Protein AF-A0A6P7H6U1-F1 (afdb_monomer)

Sequence (148 aa):
MIVFAVTFCLFVISAHGQIPIEKCPDIKGVENFNGTAYSGDWYELARYPTFLEDHAECVLSKVEVDADGTLRSNTQMINTDTNERHVLVGEGIPDSTTGEAKFTLHFVDPDVTIPYWIVGTDYNRYSVGFSCYERDDGVTLVTSCKKK

Structure (mmCIF, N/CA/C/O backbone):
data_AF-A0A6P7H6U1-F1
#
_entry.id   AF-A0A6P7H6U1-F1
#
loop_
_atom_site.group_PDB
_atom_site.id
_atom_site.type_symbol
_atom_site.label_atom_id
_atom_site.label_alt_id
_atom_site.label_comp_id
_atom_site.label_asym_id
_atom_site.label_entity_id
_atom_site.label_seq_id
_atom_site.pdbx_PDB_ins_code
_atom_site.Cartn_x
_atom_site.Cartn_y
_atom_site.Cartn_z
_atom_site.occupancy
_atom_site.B_iso_or_equiv
_atom_site.auth_seq_id
_atom_site.auth_comp_id
_atom_site.auth_asym_id
_atom_site.auth_atom_id
_atom_site.pdbx_PDB_model_num
ATOM 1 N N . MET A 1 1 ? -3.543 -34.801 -45.800 1.00 55.78 1 MET A N 1
ATOM 2 C CA . MET A 1 1 ? -4.328 -34.990 -44.556 1.00 55.78 1 MET A CA 1
ATOM 3 C C . MET A 1 1 ? -3.565 -34.685 -43.262 1.00 55.78 1 MET A C 1
ATOM 5 O O . MET A 1 1 ? -4.208 -34.640 -42.230 1.00 55.78 1 MET A O 1
ATOM 9 N N . ILE A 1 2 ? -2.249 -34.425 -43.282 1.00 54.88 2 ILE A N 1
ATOM 10 C CA . ILE A 1 2 ? -1.487 -34.033 -42.073 1.00 54.88 2 ILE A CA 1
ATOM 11 C C . ILE A 1 2 ? -1.411 -32.499 -41.917 1.00 54.88 2 ILE A C 1
ATOM 13 O O . ILE A 1 2 ? -1.408 -31.988 -40.806 1.00 54.88 2 ILE A O 1
ATOM 17 N N . VAL A 1 3 ? -1.457 -31.750 -43.027 1.00 52.47 3 VAL A N 1
ATOM 18 C CA . VAL A 1 3 ? -1.323 -30.279 -43.034 1.00 52.47 3 VAL A CA 1
ATOM 19 C C . VAL A 1 3 ? -2.485 -29.570 -42.322 1.00 52.47 3 VAL A C 1
ATOM 21 O O . VAL A 1 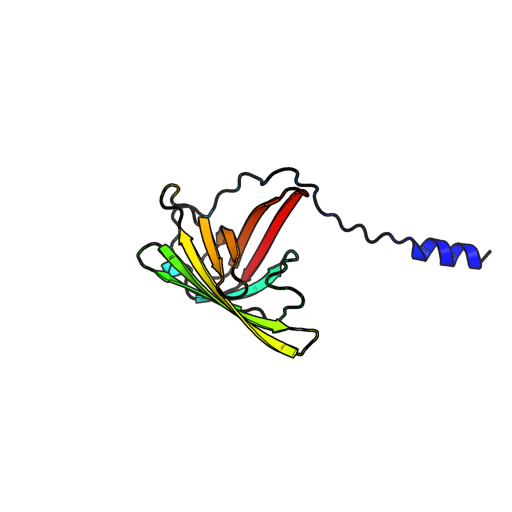3 ? -2.243 -28.642 -41.565 1.00 52.47 3 VAL A O 1
ATOM 24 N N . PHE A 1 4 ? -3.724 -30.054 -42.476 1.00 50.91 4 PHE A N 1
ATOM 25 C CA . PHE A 1 4 ? -4.906 -29.467 -41.823 1.00 50.91 4 PHE A CA 1
ATOM 26 C C . PHE A 1 4 ? -4.947 -29.683 -40.300 1.00 50.91 4 PHE A C 1
ATOM 28 O O . PHE A 1 4 ? -5.540 -28.879 -39.588 1.00 50.91 4 PHE A O 1
ATOM 35 N N . ALA A 1 5 ? -4.305 -30.739 -39.789 1.00 52.59 5 ALA A N 1
ATOM 36 C CA . ALA A 1 5 ? -4.270 -31.024 -38.354 1.00 52.59 5 ALA A CA 1
ATOM 37 C C . ALA A 1 5 ? -3.338 -30.059 -37.598 1.00 52.59 5 ALA A C 1
ATOM 39 O O . ALA A 1 5 ? -3.636 -29.663 -36.476 1.00 52.59 5 ALA A O 1
ATOM 40 N N . VAL A 1 6 ? -2.245 -29.624 -38.236 1.00 54.75 6 VAL A N 1
ATOM 41 C CA . VAL A 1 6 ? -1.278 -28.688 -37.637 1.00 54.75 6 VAL A CA 1
ATOM 42 C C . VAL A 1 6 ? -1.849 -27.267 -37.566 1.00 54.75 6 VAL A C 1
ATOM 44 O O . VAL A 1 6 ? -1.610 -26.554 -36.597 1.00 54.75 6 VAL A O 1
ATOM 47 N N . THR A 1 7 ? -2.665 -26.865 -38.545 1.00 54.38 7 THR A N 1
ATOM 48 C CA . THR A 1 7 ? -3.287 -25.529 -38.573 1.00 54.38 7 THR A CA 1
ATOM 49 C C . THR A 1 7 ? -4.398 -25.371 -37.531 1.00 54.38 7 THR A C 1
ATOM 51 O O . THR A 1 7 ? -4.606 -24.271 -37.029 1.00 54.38 7 THR A O 1
ATOM 54 N N . PHE A 1 8 ? -5.077 -26.459 -37.152 1.00 49.94 8 PHE A N 1
ATOM 55 C CA . PHE A 1 8 ? -6.116 -26.430 -36.116 1.00 49.94 8 PHE A CA 1
ATOM 56 C C . PHE A 1 8 ? -5.536 -26.282 -34.694 1.00 49.94 8 PHE A C 1
ATOM 58 O O . PHE A 1 8 ? -6.176 -25.696 -33.828 1.00 49.94 8 PHE A O 1
ATOM 65 N N . CYS A 1 9 ? -4.292 -26.720 -34.457 1.00 49.88 9 CYS A N 1
ATOM 66 C CA . CYS A 1 9 ? -3.611 -26.544 -33.166 1.00 49.88 9 CYS A CA 1
ATOM 67 C C . CYS A 1 9 ? -3.058 -25.128 -32.922 1.00 49.88 9 CYS A C 1
ATOM 69 O O . CYS A 1 9 ? -2.751 -24.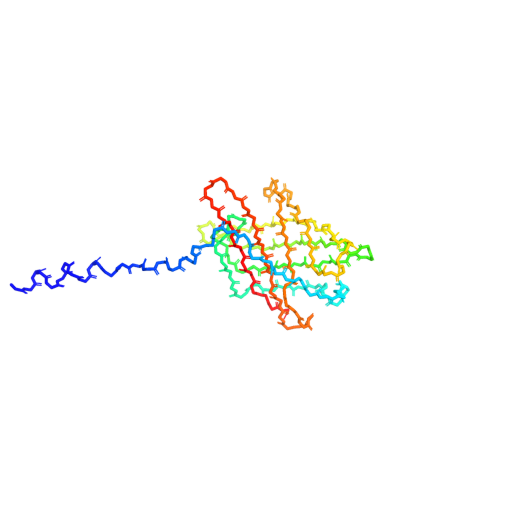801 -31.782 1.00 49.88 9 CYS A O 1
ATOM 71 N N . LEU A 1 10 ? -2.949 -24.272 -33.944 1.00 50.53 10 LEU A N 1
ATOM 72 C CA . LEU A 1 10 ? -2.526 -22.870 -33.777 1.00 50.53 10 LEU A CA 1
ATOM 73 C C . LEU A 1 10 ? -3.679 -21.932 -33.368 1.00 50.53 10 LEU A C 1
ATOM 75 O O . LEU A 1 10 ? -3.437 -20.777 -33.038 1.00 50.53 10 LEU A O 1
ATOM 79 N N . PHE A 1 11 ? -4.916 -22.440 -33.331 1.00 47.34 11 PHE A N 1
ATOM 80 C CA . PHE A 1 11 ? -6.098 -21.764 -32.785 1.00 47.34 11 PHE A CA 1
ATOM 81 C C . PHE A 1 11 ? -6.434 -22.245 -31.365 1.00 47.34 11 PHE A C 1
ATOM 83 O O . PHE A 1 11 ? -7.599 -22.265 -30.967 1.00 47.34 11 PHE A O 1
ATOM 90 N N . VAL A 1 12 ? -5.432 -22.622 -30.563 1.00 54.12 12 VAL A N 1
ATOM 91 C CA . VAL A 1 12 ? -5.624 -22.621 -29.107 1.00 54.12 12 VAL A CA 1
ATOM 92 C C . VAL A 1 12 ? -5.682 -21.157 -28.692 1.00 54.12 12 VAL A C 1
ATOM 94 O O . VAL A 1 12 ? -4.672 -20.525 -28.400 1.00 54.12 12 VAL A O 1
ATOM 97 N N . ILE A 1 13 ? -6.891 -20.605 -28.771 1.00 56.22 13 ILE A N 1
ATOM 98 C CA . ILE A 1 13 ? -7.251 -19.297 -28.247 1.00 56.22 13 ILE A CA 1
ATOM 99 C C . ILE A 1 13 ? -6.808 -19.309 -26.789 1.00 56.22 13 ILE A C 1
ATOM 101 O O . ILE A 1 13 ? -7.344 -20.055 -25.968 1.00 56.22 13 ILE A O 1
ATOM 105 N N . SER A 1 14 ? -5.803 -18.503 -26.474 1.00 57.31 14 SER A N 1
ATOM 106 C CA . SER A 1 14 ? -5.506 -18.101 -25.113 1.00 57.31 14 SER A CA 1
ATOM 107 C C . SER A 1 14 ? -6.711 -17.305 -24.622 1.00 57.31 14 SER A C 1
ATOM 109 O O . SER A 1 14 ? -6.788 -16.088 -24.782 1.00 57.31 14 SER A O 1
ATOM 111 N N . ALA A 1 15 ? -7.702 -18.015 -24.082 1.00 52.66 15 ALA A N 1
ATOM 112 C CA . ALA A 1 15 ? -8.840 -17.420 -23.410 1.00 52.66 15 ALA A CA 1
ATOM 113 C C . ALA A 1 15 ? -8.308 -16.714 -22.161 1.00 52.66 15 ALA A C 1
ATOM 115 O O . ALA A 1 15 ? -8.183 -17.306 -21.091 1.00 52.66 15 ALA A O 1
ATOM 116 N N . HIS A 1 16 ? -7.944 -15.445 -22.318 1.00 55.00 16 HIS A N 1
ATOM 117 C CA . HIS A 1 16 ? -7.756 -14.548 -21.196 1.00 55.00 16 HIS A CA 1
ATOM 118 C C . HIS A 1 16 ? -9.157 -14.295 -20.653 1.00 55.00 16 HIS A C 1
ATOM 120 O O . HIS A 1 16 ? -9.896 -13.453 -21.156 1.00 55.00 16 HIS A O 1
ATOM 126 N N . GLY A 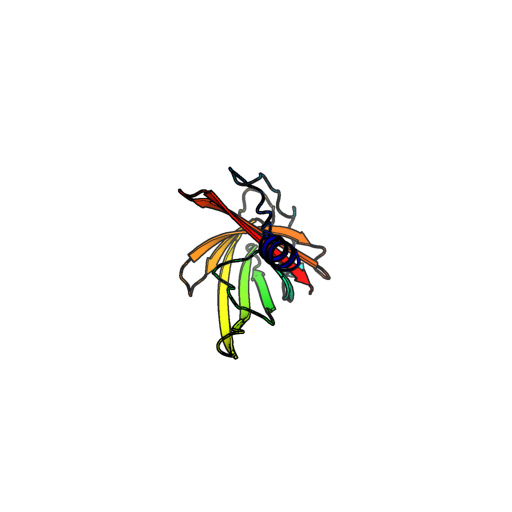1 17 ? -9.566 -15.111 -19.685 1.00 51.53 17 GLY A N 1
ATOM 127 C CA . GLY A 1 17 ? -10.772 -14.863 -18.915 1.00 51.53 17 GLY A CA 1
ATOM 128 C C . GLY A 1 17 ? -10.547 -13.633 -18.048 1.00 51.53 17 GLY A C 1
ATOM 129 O O . GLY A 1 17 ? -10.195 -13.764 -16.883 1.00 51.53 17 GLY A O 1
ATOM 130 N N . GLN A 1 18 ? -10.711 -12.440 -18.612 1.00 56.88 18 GLN A N 1
ATOM 131 C CA . GLN A 1 18 ? -10.999 -11.263 -17.806 1.00 56.88 18 GLN A CA 1
ATOM 132 C C . GLN A 1 18 ? -12.489 -11.315 -17.498 1.00 56.88 18 GLN A C 1
ATOM 134 O O . GLN A 1 18 ? -13.312 -11.446 -18.403 1.00 56.88 18 GLN A O 1
ATOM 139 N N . ILE A 1 19 ? -12.839 -11.288 -16.216 1.00 57.69 19 ILE A N 1
ATOM 140 C CA . ILE A 1 19 ? -14.231 -11.139 -15.799 1.00 57.69 19 ILE A CA 1
ATOM 141 C C . ILE A 1 19 ? -14.655 -9.755 -16.311 1.00 57.69 19 ILE A C 1
ATOM 143 O O . ILE A 1 19 ? -14.031 -8.778 -15.892 1.00 57.69 19 ILE A O 1
ATOM 147 N N . PRO A 1 20 ? -15.638 -9.633 -17.226 1.00 61.12 20 PRO A N 1
ATOM 148 C CA . PRO A 1 20 ? -16.135 -8.328 -17.629 1.00 61.12 20 PRO A CA 1
ATOM 149 C C . PRO A 1 20 ? -16.874 -7.742 -16.429 1.00 61.12 20 PRO A C 1
ATOM 151 O O . PRO A 1 20 ? -18.018 -8.086 -16.137 1.00 61.12 20 PRO A O 1
ATOM 154 N N . ILE A 1 21 ? -16.160 -6.924 -15.668 1.00 69.50 21 ILE A N 1
ATOM 155 C CA . ILE A 1 21 ? -16.695 -6.180 -14.542 1.00 69.50 21 ILE A CA 1
ATOM 156 C C . ILE A 1 21 ? -17.110 -4.826 -15.108 1.00 69.50 21 ILE A C 1
ATOM 158 O O . ILE A 1 21 ? -16.265 -4.037 -15.512 1.00 69.50 21 ILE A O 1
ATOM 162 N N . GLU A 1 22 ? -18.416 -4.575 -15.179 1.00 76.50 22 GLU A N 1
ATOM 163 C CA . GLU A 1 22 ? -18.946 -3.300 -15.684 1.00 76.50 22 GLU A CA 1
ATOM 164 C C . GLU A 1 22 ? -18.847 -2.174 -14.647 1.00 76.50 22 GLU A C 1
ATOM 166 O O . GLU A 1 22 ? -18.829 -1.004 -15.016 1.00 76.50 22 GLU A O 1
ATOM 171 N N . LYS A 1 23 ? -18.798 -2.524 -13.353 1.00 86.31 23 LYS A N 1
ATOM 172 C CA . LYS A 1 23 ? -18.708 -1.589 -12.223 1.00 86.31 23 LYS A CA 1
ATOM 173 C C . LYS A 1 23 ? -17.890 -2.164 -11.089 1.00 86.31 23 LYS A C 1
ATOM 175 O O . LYS A 1 23 ? -17.924 -3.375 -10.866 1.00 86.31 23 LYS A O 1
ATOM 180 N N . CYS A 1 24 ? -17.225 -1.303 -10.328 1.00 89.81 24 CYS A N 1
ATOM 181 C CA . CYS A 1 24 ? -16.479 -1.769 -9.168 1.00 89.81 24 CYS A CA 1
ATOM 182 C C . CYS A 1 24 ? -17.391 -2.493 -8.168 1.00 89.81 24 CYS A C 1
ATOM 184 O O . CYS A 1 24 ? -18.430 -1.948 -7.785 1.00 89.81 24 CYS A O 1
ATOM 186 N N . PRO A 1 25 ? -17.032 -3.718 -7.741 1.00 89.50 25 PRO A N 1
ATOM 187 C CA . PRO A 1 25 ? -17.797 -4.413 -6.723 1.00 89.50 25 PRO A CA 1
ATOM 188 C C . PRO A 1 25 ? -17.702 -3.655 -5.398 1.00 89.50 25 PRO A C 1
ATOM 190 O O . PRO A 1 25 ? -16.649 -3.117 -5.050 1.00 89.50 25 PRO A O 1
ATOM 193 N N . ASP A 1 26 ? -18.796 -3.660 -4.639 1.00 89.69 26 ASP A N 1
ATOM 194 C CA . ASP A 1 26 ? -18.792 -3.159 -3.268 1.00 89.69 26 ASP A CA 1
ATOM 195 C C . ASP A 1 26 ? -18.097 -4.182 -2.361 1.00 89.69 26 ASP A C 1
ATOM 197 O O . ASP A 1 26 ? -18.683 -5.186 -1.949 1.00 89.69 26 ASP A O 1
ATOM 201 N N . ILE A 1 27 ? -16.802 -3.964 -2.128 1.00 91.19 27 ILE A N 1
ATOM 202 C CA . ILE A 1 27 ? -15.970 -4.806 -1.272 1.00 91.19 27 ILE A CA 1
ATOM 203 C C . ILE A 1 27 ? -15.637 -4.040 0.005 1.00 91.19 27 ILE A C 1
ATOM 205 O O . ILE A 1 27 ? -15.217 -2.878 -0.013 1.00 91.19 27 ILE A O 1
ATOM 209 N N . LYS A 1 28 ? -15.795 -4.727 1.135 1.00 94.12 28 LYS A N 1
ATOM 210 C CA . LYS A 1 28 ? -15.388 -4.224 2.443 1.00 94.12 28 LYS A CA 1
ATOM 211 C C . LYS A 1 28 ? -13.895 -4.419 2.664 1.00 94.12 28 LYS A C 1
ATOM 213 O O . LYS A 1 28 ? -13.349 -5.477 2.348 1.00 94.12 28 LYS A O 1
ATOM 218 N N . GLY A 1 29 ? -13.248 -3.406 3.228 1.00 96.62 29 GLY A N 1
ATOM 219 C CA . GLY A 1 29 ? -11.915 -3.575 3.798 1.00 96.62 29 GLY A CA 1
ATOM 220 C C . GLY A 1 29 ? -11.980 -4.339 5.123 1.00 96.62 29 GLY A C 1
ATOM 221 O O . GLY A 1 29 ? -13.050 -4.554 5.689 1.00 96.62 29 GLY A O 1
ATOM 222 N N . VAL A 1 30 ? -10.821 -4.730 5.646 1.00 97.56 30 VAL A N 1
ATOM 223 C CA . VAL A 1 30 ? -10.711 -5.285 7.001 1.00 97.56 30 VAL A CA 1
ATOM 224 C C . VAL A 1 30 ? -11.195 -4.242 8.009 1.00 97.56 30 VAL A C 1
ATOM 226 O O . VAL A 1 30 ? -10.637 -3.150 8.086 1.00 97.56 30 VAL A O 1
ATOM 229 N N . GLU A 1 31 ? -12.2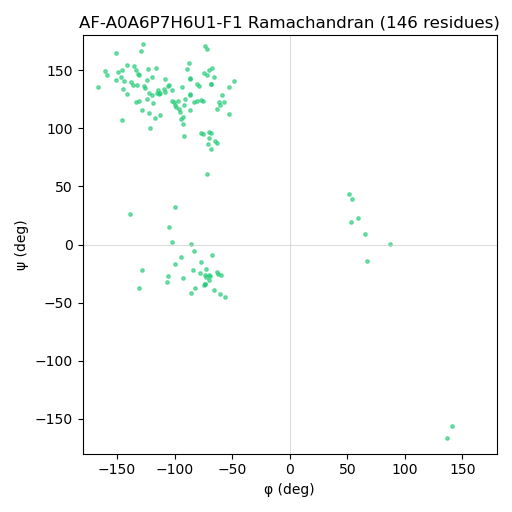31 -4.578 8.773 1.00 95.31 31 GLU A N 1
ATOM 230 C CA . GLU A 1 31 ? -12.773 -3.727 9.836 1.00 95.31 31 GLU A CA 1
ATOM 231 C C . GLU A 1 31 ? -11.808 -3.640 11.030 1.00 95.31 31 GLU A C 1
ATOM 233 O O . GLU A 1 31 ? -11.088 -4.596 11.332 1.00 95.31 31 GLU A O 1
ATOM 238 N N . ASN A 1 32 ? -11.835 -2.513 11.753 1.00 92.75 32 ASN A N 1
ATOM 239 C CA . ASN A 1 32 ? -10.989 -2.260 12.930 1.00 92.75 32 ASN A CA 1
ATOM 240 C C . ASN A 1 32 ? -9.501 -2.514 12.643 1.00 92.75 32 ASN A C 1
ATOM 242 O O . ASN A 1 32 ? -8.792 -3.163 13.419 1.00 92.75 32 ASN A O 1
ATOM 246 N N . PHE A 1 33 ? -9.047 -2.040 11.484 1.00 95.50 33 PHE A N 1
ATOM 247 C CA . PHE A 1 33 ? -7.714 -2.307 10.971 1.00 95.50 33 PHE A CA 1
ATOM 248 C C . PHE A 1 33 ? -6.614 -1.859 11.941 1.00 95.50 33 PHE A C 1
ATOM 250 O O . PHE A 1 33 ? -6.515 -0.688 12.308 1.00 95.50 33 PHE A O 1
ATOM 257 N N . ASN A 1 34 ? -5.747 -2.796 12.333 1.00 95.31 34 ASN A N 1
ATOM 258 C CA . ASN A 1 34 ? -4.604 -2.501 13.190 1.00 95.31 34 ASN A CA 1
ATOM 259 C C . ASN A 1 34 ? -3.364 -2.182 12.342 1.00 95.31 34 ASN A C 1
ATOM 261 O O . ASN A 1 34 ? -2.603 -3.078 11.969 1.00 95.31 34 ASN A O 1
ATOM 265 N N . GLY A 1 35 ? -3.155 -0.891 12.071 1.00 95.56 35 GLY A N 1
ATOM 266 C CA . GLY A 1 35 ? -2.014 -0.399 11.299 1.00 95.56 35 GLY A CA 1
ATOM 267 C C . GLY A 1 35 ? -0.661 -0.826 11.874 1.00 95.56 35 GLY A C 1
ATOM 268 O O . GLY A 1 35 ? 0.183 -1.334 11.142 1.00 95.56 35 GLY A O 1
ATOM 269 N N . THR A 1 36 ? -0.478 -0.723 13.194 1.00 96.75 36 THR A N 1
ATOM 270 C CA . THR A 1 36 ? 0.772 -1.116 13.865 1.00 96.75 36 THR A CA 1
ATOM 271 C C . THR A 1 36 ? 1.101 -2.595 13.663 1.00 96.75 36 THR A C 1
ATOM 273 O O . THR A 1 36 ? 2.251 -2.933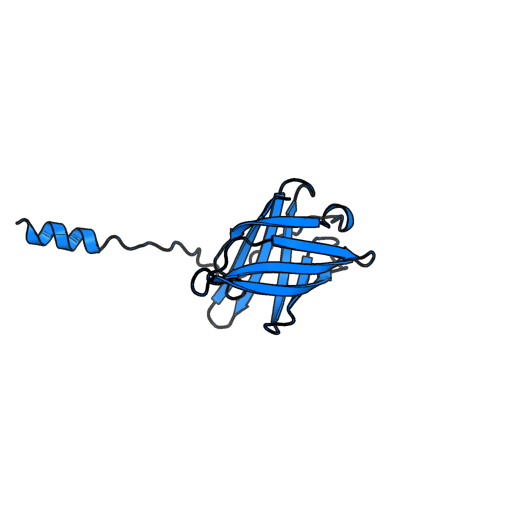 13.400 1.00 96.75 36 THR A O 1
ATOM 276 N N . ALA A 1 37 ? 0.106 -3.483 13.755 1.00 97.38 37 ALA A N 1
ATOM 277 C CA . ALA A 1 37 ? 0.297 -4.910 13.495 1.00 97.38 37 ALA A CA 1
ATOM 278 C C . ALA A 1 37 ? 0.556 -5.195 12.006 1.00 97.38 37 ALA A C 1
ATOM 280 O O . ALA A 1 37 ? 1.257 -6.150 11.663 1.00 97.38 37 ALA A O 1
ATOM 281 N N . TYR A 1 38 ? -0.001 -4.372 11.116 1.00 97.75 38 TYR A N 1
ATOM 282 C CA . TYR A 1 38 ? 0.173 -4.520 9.678 1.00 97.75 38 TYR A CA 1
ATOM 283 C C . TYR A 1 38 ? 1.558 -4.077 9.188 1.00 97.75 38 TYR A C 1
ATOM 285 O O . TYR A 1 38 ? 2.105 -4.736 8.299 1.00 97.75 38 TYR A O 1
ATOM 293 N N . SER A 1 39 ? 2.145 -3.040 9.798 1.00 98.38 39 SER A N 1
ATOM 294 C CA . SER A 1 39 ? 3.491 -2.535 9.490 1.00 98.38 39 SER A CA 1
ATOM 295 C C . SER A 1 39 ? 4.543 -3.646 9.433 1.00 98.38 39 SER A C 1
ATOM 297 O O . SER A 1 39 ? 4.523 -4.592 10.227 1.00 98.38 39 SER A O 1
ATOM 299 N N . GLY A 1 40 ? 5.467 -3.536 8.486 1.00 98.19 40 GLY A N 1
ATOM 300 C CA . GLY A 1 40 ? 6.536 -4.492 8.227 1.00 98.19 40 GLY A CA 1
ATOM 301 C C . GLY A 1 40 ? 6.727 -4.774 6.740 1.00 98.19 40 GLY A C 1
ATOM 302 O O . GLY A 1 40 ? 6.208 -4.071 5.873 1.00 98.19 40 GLY A O 1
ATOM 303 N N . ASP A 1 41 ? 7.479 -5.832 6.469 1.00 98.56 41 ASP A N 1
ATOM 304 C CA . ASP A 1 41 ? 7.895 -6.234 5.130 1.00 98.56 41 ASP A CA 1
ATOM 305 C C . ASP A 1 41 ? 6.882 -7.210 4.523 1.00 98.56 41 ASP A C 1
ATOM 307 O O . ASP A 1 41 ? 6.575 -8.235 5.120 1.00 98.56 41 ASP A O 1
ATOM 311 N N . TRP A 1 42 ? 6.370 -6.899 3.334 1.00 98.50 42 TRP A N 1
ATOM 312 C CA . TRP A 1 42 ? 5.397 -7.719 2.617 1.00 98.50 42 TRP A CA 1
ATOM 313 C C . TRP A 1 42 ? 5.928 -8.109 1.236 1.00 98.50 42 TRP A C 1
ATOM 315 O O . TRP A 1 42 ? 6.068 -7.267 0.351 1.00 98.50 42 TRP A O 1
ATOM 325 N N . TYR A 1 43 ? 6.184 -9.398 1.045 1.00 98.31 43 TYR A N 1
ATOM 326 C CA . TYR A 1 43 ? 6.611 -10.005 -0.211 1.00 98.31 43 TYR A CA 1
ATOM 327 C C . TYR A 1 43 ? 5.403 -10.373 -1.052 1.00 98.31 43 TYR A C 1
ATOM 329 O O . TYR A 1 43 ? 4.498 -11.066 -0.579 1.00 98.31 43 TYR A O 1
ATOM 337 N N . GLU A 1 44 ? 5.384 -9.949 -2.306 1.00 97.81 44 GLU A N 1
ATOM 338 C CA . GLU A 1 44 ? 4.289 -10.314 -3.186 1.00 97.81 44 GLU A CA 1
ATOM 339 C C . GLU A 1 44 ? 4.434 -11.743 -3.727 1.00 97.81 44 GLU A C 1
ATOM 341 O O . GLU A 1 44 ? 5.514 -12.174 -4.126 1.00 97.81 44 GLU A O 1
ATOM 346 N N . LEU A 1 45 ? 3.328 -12.487 -3.723 1.00 96.94 45 LEU A N 1
ATOM 347 C CA . LEU A 1 45 ? 3.237 -13.855 -4.229 1.00 96.94 45 LEU A CA 1
ATOM 348 C C . LEU A 1 45 ? 2.481 -13.947 -5.556 1.00 96.94 45 LEU A C 1
ATOM 350 O O . LEU A 1 45 ? 2.761 -14.837 -6.355 1.00 96.94 45 LEU A O 1
ATOM 354 N N . ALA A 1 46 ? 1.490 -13.081 -5.766 1.00 94.44 46 ALA A N 1
ATOM 355 C CA . ALA A 1 46 ? 0.699 -13.037 -6.988 1.00 94.44 46 ALA A CA 1
ATOM 356 C C . ALA A 1 46 ? 0.038 -11.666 -7.151 1.00 94.44 46 ALA A C 1
ATOM 358 O O . ALA A 1 46 ? -0.413 -11.079 -6.165 1.00 94.44 46 ALA A O 1
ATOM 359 N N . ARG A 1 47 ? -0.102 -11.218 -8.401 1.00 92.88 47 ARG A N 1
ATOM 360 C CA . ARG A 1 47 ? -0.831 -10.002 -8.771 1.00 92.88 47 ARG A CA 1
ATOM 361 C C . ARG A 1 47 ? -1.725 -10.232 -9.977 1.00 92.88 47 ARG A C 1
ATOM 363 O O . ARG A 1 47 ? -1.411 -11.049 -10.842 1.00 92.88 47 ARG A O 1
ATOM 370 N N . TYR A 1 48 ? -2.791 -9.448 -10.072 1.00 90.38 48 TYR A N 1
ATOM 371 C CA . TYR A 1 48 ? -3.331 -9.101 -11.383 1.00 90.38 48 TYR A CA 1
ATOM 372 C C . TYR A 1 48 ? -2.417 -8.074 -12.059 1.00 90.38 48 TYR A C 1
ATOM 374 O O . TYR A 1 48 ? -1.818 -7.257 -11.356 1.00 90.38 48 TYR A O 1
ATOM 382 N N . PRO A 1 49 ? -2.307 -8.092 -13.400 1.00 86.94 49 PRO A N 1
ATOM 383 C CA . PRO A 1 49 ? -1.499 -7.121 -14.126 1.00 86.94 49 PRO A CA 1
ATOM 384 C C . PRO A 1 49 ? -1.858 -5.679 -13.753 1.00 86.94 49 PRO A C 1
ATOM 386 O O . PRO A 1 49 ? -3.031 -5.317 -13.663 1.00 86.94 49 PRO A O 1
ATOM 389 N N . THR A 1 50 ? -0.837 -4.856 -13.547 1.00 89.19 50 THR A N 1
ATOM 390 C CA . THR A 1 50 ? -0.959 -3.438 -13.202 1.00 89.19 50 THR A CA 1
ATOM 391 C C . THR A 1 50 ? 0.198 -2.676 -13.837 1.00 89.19 50 THR A C 1
ATOM 393 O O . THR A 1 50 ? 1.312 -3.185 -13.910 1.00 89.19 50 THR A O 1
ATOM 396 N N . PHE A 1 51 ? -0.059 -1.450 -14.291 1.00 90.06 51 PHE A N 1
ATOM 397 C CA . PHE A 1 51 ? 0.952 -0.628 -14.961 1.00 90.06 51 PHE A CA 1
ATOM 398 C C . PHE A 1 51 ? 2.061 -0.145 -14.014 1.00 90.06 51 PHE A C 1
ATOM 400 O O . PHE A 1 51 ? 3.175 0.097 -14.461 1.00 90.06 51 PHE A O 1
ATOM 407 N N . LEU A 1 52 ? 1.768 0.000 -12.715 1.00 92.25 52 LEU A N 1
ATOM 408 C CA . LEU A 1 52 ? 2.749 0.429 -11.704 1.00 92.25 52 LEU A CA 1
ATOM 409 C C . LEU A 1 52 ? 3.902 -0.566 -11.561 1.00 92.25 52 LEU A C 1
ATOM 411 O O . LEU A 1 52 ? 4.980 -0.240 -11.086 1.00 92.25 52 LEU A O 1
ATOM 415 N N . GLU A 1 53 ? 3.631 -1.803 -11.935 1.00 92.81 53 GLU A N 1
ATOM 416 C CA . GLU A 1 53 ? 4.342 -2.985 -11.493 1.00 92.81 53 GLU A CA 1
ATOM 417 C C . GLU A 1 53 ? 4.541 -3.943 -12.679 1.00 92.81 53 GLU A C 1
ATOM 419 O O . GLU A 1 53 ? 4.639 -5.165 -12.531 1.00 92.81 53 GLU A O 1
ATOM 424 N N . ASP A 1 54 ? 4.558 -3.355 -13.873 1.00 92.06 54 ASP A N 1
ATOM 425 C CA . ASP A 1 54 ? 4.735 -4.028 -15.144 1.00 92.06 54 ASP A CA 1
ATOM 426 C C . ASP A 1 54 ? 6.161 -4.581 -15.263 1.00 92.06 54 ASP A C 1
ATOM 428 O O . ASP A 1 54 ? 7.127 -3.941 -14.844 1.00 92.06 54 ASP A O 1
ATOM 432 N N . HIS A 1 55 ? 6.286 -5.801 -15.788 1.00 94.06 55 HIS A N 1
ATOM 433 C CA . HIS A 1 55 ? 7.552 -6.547 -15.874 1.00 94.06 55 HIS A CA 1
ATOM 434 C C . HIS A 1 55 ? 8.316 -6.692 -14.542 1.00 94.06 55 HIS A C 1
ATOM 436 O O . HIS A 1 55 ? 9.515 -6.972 -14.552 1.00 94.06 55 HIS A O 1
ATOM 442 N N . ALA A 1 56 ? 7.658 -6.522 -13.393 1.00 96.12 56 ALA A N 1
ATOM 443 C CA . ALA A 1 56 ? 8.332 -6.503 -12.102 1.00 96.12 56 ALA A CA 1
ATOM 444 C C . ALA A 1 56 ? 8.362 -7.878 -11.413 1.00 96.12 56 ALA A C 1
ATOM 446 O O . ALA A 1 56 ? 7.349 -8.571 -11.310 1.00 96.12 56 ALA A O 1
ATOM 447 N N . GLU A 1 57 ? 9.525 -8.233 -10.867 1.00 96.50 57 GLU A N 1
ATOM 448 C CA . GLU A 1 57 ? 9.744 -9.406 -10.020 1.00 96.50 57 GLU A CA 1
ATOM 449 C C . GLU A 1 57 ? 10.418 -9.037 -8.690 1.00 96.50 57 GLU A C 1
ATOM 451 O O . GLU A 1 57 ? 10.855 -7.902 -8.475 1.00 96.50 57 GLU A O 1
ATOM 456 N N . CYS A 1 58 ? 10.514 -10.016 -7.782 1.00 96.81 58 CYS A N 1
ATOM 457 C CA . CYS A 1 58 ? 11.133 -9.850 -6.462 1.00 96.81 58 CYS A CA 1
ATOM 458 C C . CYS A 1 58 ? 10.539 -8.679 -5.656 1.00 96.81 58 CYS A C 1
ATOM 460 O O . CYS A 1 58 ? 11.264 -7.938 -4.988 1.00 96.81 58 CYS A O 1
ATOM 462 N N . VAL A 1 59 ? 9.218 -8.506 -5.738 1.00 98.06 59 VAL A N 1
ATOM 463 C CA . VAL A 1 59 ? 8.526 -7.350 -5.170 1.00 98.06 59 VAL A CA 1
ATOM 464 C C . VAL A 1 59 ? 8.410 -7.454 -3.652 1.00 98.06 59 VAL A C 1
ATOM 466 O O . VAL A 1 59 ? 7.836 -8.403 -3.111 1.00 98.06 59 VAL A O 1
ATOM 469 N N . LEU A 1 60 ? 8.921 -6.427 -2.977 1.00 98.31 60 LEU A N 1
ATOM 470 C CA . LEU A 1 60 ? 8.885 -6.254 -1.530 1.00 98.31 60 LEU A CA 1
ATOM 471 C C . LEU A 1 60 ? 8.336 -4.870 -1.182 1.00 98.31 60 LEU A C 1
ATOM 473 O O . LEU A 1 60 ? 8.989 -3.864 -1.451 1.00 98.31 60 LEU A O 1
ATOM 477 N N . SER A 1 61 ? 7.185 -4.814 -0.519 1.00 98.06 61 SER A N 1
ATOM 478 C CA . SER A 1 61 ? 6.627 -3.589 0.058 1.00 98.06 61 SER A CA 1
ATOM 479 C C . SER A 1 61 ? 7.010 -3.469 1.529 1.00 98.06 61 SER A C 1
ATOM 481 O O . SER A 1 61 ? 6.536 -4.244 2.356 1.00 98.06 61 SER A O 1
ATOM 483 N N . LYS A 1 62 ? 7.812 -2.464 1.876 1.00 98.56 62 LYS A N 1
ATOM 484 C CA . LYS A 1 62 ? 8.045 -2.073 3.272 1.00 98.56 62 LYS A CA 1
ATOM 485 C C . LYS A 1 62 ? 6.963 -1.095 3.684 1.00 98.56 62 LYS A C 1
ATOM 487 O O . LYS A 1 62 ? 6.864 -0.027 3.081 1.00 98.56 62 LYS A O 1
ATOM 492 N N . VAL A 1 63 ? 6.134 -1.481 4.644 1.00 98.38 63 VAL A N 1
ATOM 493 C CA . VAL A 1 63 ? 4.951 -0.720 5.046 1.00 98.38 63 VAL A CA 1
ATOM 494 C C . VAL A 1 63 ? 5.108 -0.208 6.468 1.00 98.38 63 VAL A C 1
ATOM 496 O O . VAL A 1 63 ? 5.427 -0.970 7.377 1.00 98.38 63 VAL A O 1
ATOM 499 N N . GLU A 1 64 ? 4.800 1.064 6.666 1.00 98.44 64 GLU A N 1
ATOM 500 C CA . GLU A 1 64 ? 4.657 1.693 7.975 1.00 98.44 64 GLU A CA 1
ATOM 501 C C . GLU A 1 64 ? 3.282 2.353 8.038 1.00 98.44 64 GLU A C 1
ATOM 503 O O . GLU A 1 64 ? 2.860 2.994 7.082 1.00 98.44 64 GLU A O 1
ATOM 508 N N . VAL A 1 65 ? 2.555 2.170 9.137 1.00 97.50 65 VAL A N 1
ATOM 509 C CA . VAL A 1 65 ? 1.276 2.845 9.370 1.00 97.50 65 VAL A CA 1
ATOM 510 C C . VAL A 1 65 ? 1.394 3.710 10.615 1.00 97.50 65 VAL A C 1
ATOM 512 O O . VAL A 1 65 ? 1.704 3.206 11.700 1.00 97.50 65 VAL A O 1
ATOM 515 N N . ASP A 1 66 ? 1.149 5.001 10.439 1.00 96.75 66 ASP A N 1
ATOM 516 C CA . ASP A 1 66 ? 1.223 6.009 11.488 1.00 96.75 66 ASP A CA 1
ATOM 517 C C . ASP A 1 66 ? 0.075 5.892 12.496 1.00 96.75 66 ASP 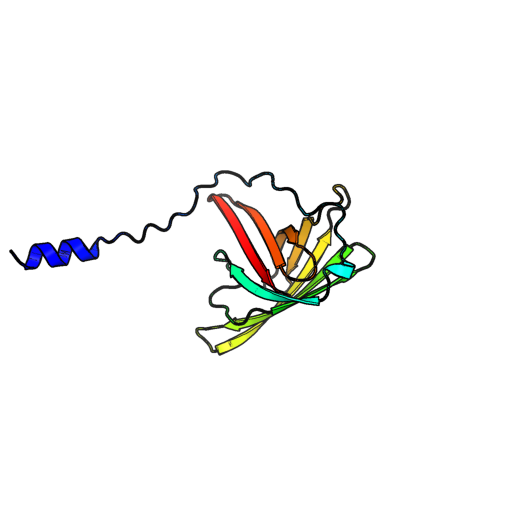A C 1
ATOM 519 O O . ASP A 1 66 ? -0.935 5.218 12.279 1.00 96.75 66 ASP A O 1
ATOM 523 N N . ALA A 1 67 ? 0.201 6.621 13.607 1.00 94.25 67 ALA A N 1
ATOM 524 C CA . ALA A 1 67 ? -0.837 6.707 14.632 1.00 94.25 67 ALA A CA 1
ATOM 525 C C . ALA A 1 67 ? -2.156 7.324 14.124 1.00 94.25 67 ALA A C 1
ATOM 527 O O . ALA A 1 67 ? -3.208 7.039 14.692 1.00 94.25 67 ALA A O 1
ATOM 528 N N . ASP A 1 68 ? -2.110 8.151 13.075 1.00 93.69 68 ASP A N 1
ATOM 529 C CA . ASP A 1 68 ? -3.298 8.714 12.420 1.00 93.69 68 ASP A CA 1
ATOM 530 C C . ASP A 1 68 ? -3.890 7.789 11.336 1.00 93.69 68 ASP A C 1
ATOM 532 O O . ASP A 1 68 ? -4.910 8.116 10.732 1.00 93.69 68 ASP A O 1
ATOM 536 N N . GLY A 1 69 ? -3.282 6.616 11.121 1.00 94.50 69 GLY A N 1
ATOM 537 C CA . GLY A 1 69 ? -3.692 5.629 10.127 1.00 94.50 69 GLY A CA 1
ATOM 538 C C . GLY A 1 69 ? -3.092 5.842 8.736 1.00 94.50 69 GLY A C 1
ATOM 539 O O . GLY A 1 69 ? -3.376 5.038 7.847 1.00 94.50 69 GLY A O 1
ATOM 540 N N . THR A 1 70 ? -2.263 6.870 8.533 1.00 97.56 70 THR A N 1
ATOM 541 C CA . THR A 1 70 ? -1.563 7.092 7.262 1.00 97.56 70 THR A CA 1
ATOM 542 C C . THR A 1 70 ? -0.639 5.919 6.959 1.00 97.56 70 THR A C 1
ATOM 544 O O . THR A 1 70 ? 0.240 5.582 7.751 1.00 97.56 70 THR A O 1
ATOM 547 N N . LEU A 1 71 ? -0.833 5.288 5.802 1.00 98.00 71 LEU A N 1
ATOM 548 C CA . LEU A 1 71 ? -0.011 4.181 5.325 1.00 98.00 71 LEU A CA 1
ATOM 549 C C . LEU A 1 71 ? 1.127 4.727 4.466 1.00 98.00 71 LEU A C 1
ATOM 551 O O . LEU A 1 71 ? 0.886 5.307 3.418 1.00 98.00 71 LEU A O 1
ATOM 555 N N . ARG A 1 72 ? 2.376 4.484 4.842 1.00 98.31 72 ARG A N 1
ATOM 556 C CA . ARG A 1 72 ? 3.550 4.737 4.004 1.00 98.31 72 ARG A CA 1
ATOM 557 C C . ARG A 1 72 ? 4.104 3.435 3.473 1.00 98.31 72 ARG A C 1
ATOM 559 O O . ARG A 1 72 ? 4.207 2.444 4.192 1.00 98.31 72 ARG A O 1
ATOM 566 N N . SER A 1 73 ? 4.459 3.435 2.197 1.00 98.00 73 SER A N 1
ATOM 567 C CA . SER A 1 73 ? 5.007 2.266 1.526 1.00 98.00 73 SER A CA 1
ATOM 568 C C . SER A 1 73 ? 6.245 2.614 0.712 1.00 98.00 73 SER A C 1
ATOM 570 O O . SER A 1 73 ? 6.292 3.620 0.006 1.00 98.00 73 SER A O 1
ATOM 572 N N . ASN A 1 74 ? 7.251 1.749 0.803 1.00 98.12 74 ASN A N 1
ATOM 573 C CA . ASN A 1 74 ? 8.411 1.726 -0.076 1.00 98.12 74 ASN A CA 1
ATOM 574 C C . ASN A 1 74 ? 8.462 0.344 -0.732 1.00 98.12 74 ASN A C 1
ATOM 576 O O . ASN A 1 74 ? 8.864 -0.634 -0.097 1.00 98.12 74 ASN A O 1
ATOM 580 N N . THR A 1 75 ? 7.989 0.252 -1.973 1.00 97.75 75 THR A N 1
ATOM 581 C CA . THR A 1 75 ? 7.929 -1.008 -2.717 1.00 97.75 75 THR A CA 1
ATOM 582 C C . THR A 1 75 ? 9.115 -1.118 -3.654 1.00 97.75 75 THR A C 1
ATOM 584 O O . THR A 1 75 ? 9.280 -0.294 -4.544 1.00 97.75 75 THR A O 1
ATOM 587 N N . GLN A 1 76 ? 9.945 -2.132 -3.445 1.00 97.94 76 GLN A N 1
ATOM 588 C CA . GLN A 1 76 ? 11.156 -2.399 -4.211 1.00 97.94 76 GLN A CA 1
ATOM 589 C C . GLN A 1 76 ? 10.913 -3.573 -5.145 1.00 97.94 76 GLN A C 1
ATOM 591 O O . GLN A 1 76 ? 10.337 -4.573 -4.726 1.00 97.94 76 GLN A O 1
ATOM 596 N N . MET A 1 77 ? 11.384 -3.461 -6.381 1.00 97.25 77 MET A N 1
ATOM 597 C CA . MET A 1 77 ? 11.204 -4.488 -7.402 1.00 97.25 77 MET A CA 1
ATOM 598 C C . MET A 1 77 ? 12.352 -4.484 -8.410 1.00 97.25 77 MET A C 1
ATOM 600 O O . MET A 1 77 ? 13.128 -3.526 -8.476 1.00 97.25 77 MET A O 1
ATOM 604 N N . ILE A 1 78 ? 12.459 -5.559 -9.185 1.00 97.81 78 ILE A N 1
ATOM 605 C CA . ILE A 1 78 ? 13.415 -5.706 -10.285 1.00 97.81 78 ILE A CA 1
ATOM 606 C C . ILE A 1 78 ? 12.625 -5.770 -11.590 1.00 97.81 78 ILE A C 1
ATOM 608 O O . ILE A 1 78 ? 11.676 -6.544 -11.685 1.00 97.81 78 ILE A O 1
ATOM 612 N N . ASN A 1 79 ? 12.998 -4.963 -12.581 1.00 96.50 79 ASN A N 1
ATOM 613 C CA . ASN A 1 79 ? 12.441 -5.067 -13.925 1.00 96.50 79 ASN A CA 1
ATOM 614 C C . ASN A 1 79 ? 13.085 -6.259 -14.650 1.00 96.50 79 ASN A C 1
ATOM 616 O O . ASN A 1 79 ? 14.306 -6.343 -14.751 1.00 96.50 79 ASN A O 1
ATOM 620 N N . THR A 1 80 ? 12.266 -7.179 -15.146 1.00 96.81 80 THR A N 1
ATOM 621 C CA . THR A 1 80 ? 12.714 -8.430 -15.780 1.00 96.81 80 THR A CA 1
ATOM 622 C C . THR A 1 80 ? 13.334 -8.242 -17.167 1.00 96.81 80 THR A C 1
ATOM 624 O O . THR A 1 80 ? 14.133 -9.081 -17.583 1.00 96.81 80 THR A O 1
ATOM 627 N N . ASP A 1 81 ? 13.045 -7.137 -17.856 1.00 96.38 81 ASP A N 1
ATOM 628 C CA . ASP A 1 81 ? 13.606 -6.829 -19.175 1.00 96.38 81 ASP A CA 1
ATOM 629 C C . ASP A 1 81 ? 14.970 -6.131 -19.072 1.00 96.38 81 ASP A C 1
ATOM 631 O O . ASP A 1 81 ? 15.893 -6.437 -19.831 1.00 96.38 81 ASP A O 1
ATOM 635 N N . THR A 1 82 ? 15.111 -5.181 -18.140 1.00 96.56 82 THR A N 1
ATOM 636 C CA . THR A 1 82 ? 16.323 -4.351 -17.988 1.00 96.56 82 THR A CA 1
ATOM 637 C C . THR A 1 82 ? 17.250 -4.820 -16.868 1.00 96.56 82 THR A C 1
ATOM 639 O O . THR A 1 82 ? 18.420 -4.433 -16.838 1.00 96.56 82 THR A O 1
ATOM 642 N N . ASN A 1 83 ? 16.755 -5.664 -15.956 1.00 96.38 83 ASN A N 1
ATOM 643 C CA . ASN A 1 83 ? 17.420 -6.075 -14.716 1.00 96.38 83 ASN A CA 1
ATOM 644 C C . ASN A 1 83 ? 17.759 -4.893 -13.778 1.00 96.38 83 ASN A C 1
ATOM 646 O O . ASN A 1 83 ? 18.660 -4.974 -12.938 1.00 96.38 83 ASN A O 1
ATOM 650 N N . GLU A 1 84 ? 17.045 -3.775 -13.923 1.00 96.56 84 GLU A N 1
ATOM 651 C CA . GLU A 1 84 ? 17.195 -2.593 -13.079 1.00 96.56 84 GLU A CA 1
ATOM 652 C C . GLU A 1 84 ? 16.284 -2.663 -11.850 1.00 96.56 84 GLU A C 1
ATOM 654 O O . GLU A 1 84 ? 15.207 -3.262 -11.859 1.00 96.56 84 GLU A O 1
ATOM 659 N N . ARG A 1 85 ? 16.724 -2.029 -10.760 1.00 96.00 85 ARG A N 1
ATOM 660 C CA . ARG A 1 85 ? 15.926 -1.895 -9.540 1.00 96.00 85 ARG A CA 1
ATOM 661 C C . ARG A 1 85 ? 15.033 -0.664 -9.643 1.00 96.00 85 ARG A C 1
ATOM 663 O O . ARG A 1 85 ? 15.539 0.439 -9.828 1.00 96.00 85 ARG A O 1
ATOM 670 N N . HIS A 1 86 ? 13.746 -0.846 -9.371 1.00 94.75 86 HIS A N 1
ATOM 671 C CA . HIS A 1 86 ? 12.768 0.233 -9.262 1.00 94.75 86 HIS A CA 1
ATOM 672 C C . HIS A 1 86 ? 12.209 0.321 -7.842 1.00 94.75 86 HIS A C 1
ATOM 674 O O . HIS A 1 86 ? 12.176 -0.668 -7.100 1.00 94.75 86 HIS A O 1
ATOM 680 N N . VAL A 1 87 ? 11.799 1.529 -7.455 1.00 96.19 87 VAL A N 1
ATOM 681 C CA . VAL A 1 87 ? 11.192 1.802 -6.152 1.00 96.19 87 VAL A CA 1
ATOM 682 C C . VAL A 1 87 ? 9.947 2.653 -6.354 1.00 96.19 87 VAL A C 1
ATOM 684 O O . VAL A 1 87 ? 10.045 3.756 -6.878 1.00 96.19 87 VAL A O 1
ATOM 687 N N . LEU A 1 88 ? 8.804 2.161 -5.884 1.00 96.12 88 LEU A N 1
ATOM 688 C CA . LEU A 1 88 ? 7.572 2.933 -5.774 1.00 96.12 88 LEU A CA 1
ATOM 689 C C . LEU A 1 88 ? 7.410 3.411 -4.335 1.00 96.12 88 LEU A C 1
ATOM 691 O O . LEU A 1 88 ? 7.333 2.601 -3.405 1.00 96.12 88 LEU A O 1
ATOM 695 N N . VAL A 1 89 ? 7.347 4.725 -4.153 1.00 98.06 89 VAL A N 1
ATOM 696 C CA . VAL A 1 89 ? 7.054 5.347 -2.860 1.00 98.06 89 VAL A CA 1
ATOM 697 C C . VAL A 1 89 ? 5.603 5.791 -2.869 1.00 98.06 89 VAL A C 1
ATOM 699 O O . VAL A 1 89 ? 5.212 6.551 -3.755 1.00 98.06 89 VAL A O 1
ATOM 702 N N . GLY A 1 90 ? 4.827 5.309 -1.899 1.00 97.62 90 GLY A N 1
ATOM 703 C CA . GLY A 1 90 ? 3.407 5.623 -1.796 1.00 97.62 90 GLY A CA 1
ATOM 704 C C . GLY A 1 90 ? 2.970 6.054 -0.400 1.00 97.62 90 GLY A C 1
ATOM 705 O O . GLY A 1 90 ? 3.479 5.534 0.595 1.00 97.62 90 GLY A O 1
ATOM 706 N N . GLU A 1 91 ? 1.996 6.960 -0.343 1.00 98.56 91 GLU A N 1
ATOM 707 C CA . GLU A 1 91 ? 1.316 7.423 0.869 1.00 98.56 91 GLU A CA 1
ATOM 708 C C . GLU A 1 91 ? -0.203 7.225 0.739 1.00 98.56 91 GLU A C 1
ATOM 710 O O . GLU A 1 91 ? -0.824 7.650 -0.231 1.00 98.56 91 GLU A O 1
ATOM 715 N N . GLY A 1 92 ? -0.800 6.525 1.698 1.00 98.00 92 GLY A N 1
ATOM 716 C CA . GLY A 1 92 ? -2.198 6.129 1.731 1.00 98.00 92 GLY A CA 1
ATOM 717 C C . GLY A 1 92 ? -2.948 6.835 2.847 1.00 98.00 92 GLY A C 1
ATOM 718 O O . GLY A 1 92 ? -2.738 6.526 4.019 1.00 98.00 92 GLY A O 1
ATOM 719 N N . ILE A 1 93 ? -3.862 7.730 2.483 1.00 97.69 93 ILE A N 1
ATOM 720 C CA . ILE A 1 93 ? -4.727 8.424 3.442 1.00 97.69 93 ILE A CA 1
ATOM 721 C C . ILE A 1 93 ? -5.930 7.530 3.771 1.00 97.69 93 ILE A C 1
ATOM 723 O O . ILE A 1 93 ? -6.643 7.141 2.839 1.00 97.69 93 ILE A O 1
ATOM 727 N N . PRO A 1 94 ? -6.171 7.179 5.049 1.00 95.94 94 PRO A N 1
ATOM 728 C CA . PRO A 1 94 ? -7.261 6.286 5.426 1.00 95.94 94 PRO A CA 1
ATOM 729 C C . PRO A 1 94 ? -8.625 6.969 5.291 1.00 95.94 94 PRO A C 1
ATOM 731 O O . PRO A 1 94 ? -8.786 8.153 5.597 1.00 95.94 94 PRO A O 1
ATOM 734 N N . ASP A 1 95 ? -9.639 6.199 4.908 1.00 93.56 95 ASP A N 1
ATOM 735 C CA . ASP A 1 95 ? -11.031 6.623 5.036 1.00 93.56 95 ASP A CA 1
ATOM 736 C C . ASP A 1 95 ? -11.489 6.486 6.496 1.00 93.56 95 ASP A C 1
ATOM 738 O O . ASP A 1 95 ? -11.914 5.424 6.961 1.00 93.56 95 ASP A O 1
ATOM 742 N N . SER A 1 96 ? -11.419 7.596 7.230 1.00 84.69 96 SER A N 1
ATOM 743 C CA . SER A 1 96 ? -11.782 7.661 8.649 1.00 84.69 96 SER A CA 1
ATOM 744 C C . SER A 1 96 ? -13.276 7.466 8.929 1.00 84.69 96 SER A C 1
ATOM 746 O O . SER A 1 96 ? -13.658 7.314 10.089 1.00 84.69 96 SER A O 1
ATOM 748 N N . THR A 1 97 ? -14.133 7.447 7.902 1.00 85.25 97 THR A N 1
ATOM 749 C CA . THR A 1 97 ? -15.588 7.331 8.082 1.00 85.25 97 THR A CA 1
ATOM 750 C C . THR A 1 97 ? -16.069 5.891 8.245 1.00 85.25 97 THR A C 1
ATOM 752 O O . THR A 1 97 ? -17.138 5.670 8.814 1.00 85.25 97 THR A O 1
ATOM 755 N N . THR A 1 98 ? -15.288 4.909 7.781 1.00 82.94 98 THR A N 1
ATOM 756 C CA . THR A 1 98 ? -15.709 3.498 7.727 1.00 82.94 98 THR A CA 1
ATOM 757 C C . THR A 1 98 ? -15.060 2.624 8.798 1.00 82.94 98 THR A C 1
ATOM 759 O O . THR A 1 98 ? -15.635 1.611 9.188 1.00 82.94 98 THR A O 1
ATOM 762 N N . GLY A 1 99 ? -13.865 2.990 9.281 1.00 82.31 99 GLY A N 1
ATOM 763 C CA . GLY A 1 99 ? -13.050 2.117 10.139 1.00 82.31 99 GLY A CA 1
ATOM 764 C C . GLY A 1 99 ? -12.549 0.849 9.426 1.00 82.31 99 GLY A C 1
ATOM 765 O O . GLY A 1 99 ? -12.017 -0.057 10.075 1.00 82.31 99 GLY A O 1
ATOM 766 N N . GLU A 1 100 ? -12.733 0.776 8.106 1.00 94.62 100 GLU A N 1
ATOM 767 C CA . GLU A 1 100 ? -12.213 -0.276 7.242 1.00 94.62 100 GLU A CA 1
ATOM 768 C C . GLU A 1 100 ? -10.802 0.087 6.762 1.00 94.62 100 GLU A C 1
ATOM 770 O O . GLU A 1 100 ? -10.435 1.258 6.671 1.00 94.62 100 GLU A O 1
ATOM 775 N N . ALA A 1 101 ? -10.008 -0.917 6.393 1.00 96.81 101 ALA A N 1
ATOM 776 C CA . ALA A 1 101 ? -8.690 -0.741 5.790 1.00 96.81 101 ALA A CA 1
ATOM 777 C C . ALA A 1 101 ? -8.777 -0.229 4.338 1.00 96.81 101 ALA A C 1
ATOM 779 O O . ALA A 1 101 ? -8.352 -0.915 3.403 1.00 96.81 101 ALA A O 1
ATOM 780 N N . LYS A 1 102 ? -9.369 0.950 4.141 1.00 96.88 102 LYS A N 1
ATOM 781 C CA . LYS A 1 102 ? -9.531 1.622 2.853 1.00 96.88 102 LYS A CA 1
ATOM 782 C C . LYS A 1 102 ? -8.692 2.891 2.818 1.00 96.88 102 LYS A C 1
ATOM 784 O O . LYS A 1 102 ? -8.773 3.715 3.723 1.00 96.88 102 LYS A O 1
ATOM 789 N N . PHE A 1 103 ? -7.911 3.045 1.757 1.00 97.31 103 PHE A N 1
ATOM 790 C CA . PHE A 1 103 ? -6.945 4.120 1.594 1.00 97.31 103 PHE A CA 1
ATOM 791 C C . PHE A 1 103 ? -7.097 4.783 0.227 1.00 97.31 103 PHE A C 1
ATOM 793 O O . PHE A 1 103 ? -7.375 4.122 -0.775 1.00 97.31 103 PHE A O 1
ATOM 800 N N . THR A 1 104 ? -6.849 6.087 0.181 1.00 97.31 104 THR A N 1
ATOM 801 C CA . THR A 1 104 ? -6.514 6.800 -1.056 1.00 97.31 104 THR A CA 1
ATOM 802 C C . THR A 1 104 ? -4.995 6.826 -1.164 1.00 97.31 104 THR A C 1
ATOM 804 O O . THR A 1 104 ? -4.350 7.551 -0.412 1.00 97.31 104 THR A O 1
ATOM 807 N N . LEU A 1 105 ? -4.432 5.982 -2.031 1.00 97.06 105 LEU A N 1
ATOM 808 C CA . LEU A 1 105 ? -2.994 5.760 -2.165 1.00 97.06 105 LEU A CA 1
ATOM 809 C C . LEU A 1 105 ? -2.423 6.612 -3.297 1.00 97.06 105 LEU A C 1
ATOM 811 O O . LEU A 1 105 ? -2.787 6.424 -4.455 1.00 97.06 105 LEU A O 1
ATOM 815 N N . HIS A 1 106 ? -1.527 7.529 -2.954 1.00 98.12 106 HIS A N 1
ATOM 816 C CA . HIS A 1 106 ? -0.775 8.371 -3.879 1.00 98.12 106 HIS A CA 1
ATOM 817 C C . HIS A 1 106 ? 0.645 7.837 -4.037 1.00 98.12 106 HIS A C 1
ATOM 819 O O . HIS A 1 106 ? 1.295 7.533 -3.040 1.00 98.12 106 HIS A O 1
ATOM 825 N N . PHE A 1 107 ? 1.121 7.723 -5.274 1.00 96.88 107 PHE A N 1
ATOM 826 C CA . PHE A 1 107 ? 2.510 7.428 -5.611 1.00 96.88 107 PHE A CA 1
ATOM 827 C C . PHE A 1 107 ? 3.182 8.674 -6.176 1.00 96.88 107 PHE A C 1
ATOM 829 O O . PHE A 1 107 ? 2.562 9.435 -6.912 1.00 96.88 107 PHE A O 1
ATOM 836 N N . VAL A 1 108 ? 4.457 8.870 -5.836 1.00 94.12 108 VAL A N 1
ATOM 837 C CA . VAL A 1 108 ? 5.217 10.063 -6.253 1.00 94.12 108 VAL A CA 1
ATOM 838 C C . VAL A 1 108 ? 5.770 9.927 -7.673 1.00 94.12 108 VAL A C 1
ATOM 840 O O . VAL A 1 108 ? 5.828 10.906 -8.411 1.00 94.12 108 VAL A O 1
ATOM 843 N N . ASP A 1 109 ? 6.199 8.721 -8.043 1.00 92.12 109 ASP A N 1
ATOM 844 C CA . ASP A 1 109 ? 6.776 8.418 -9.352 1.00 92.12 109 ASP A CA 1
ATOM 845 C C . ASP A 1 109 ? 6.370 6.991 -9.774 1.00 92.12 109 ASP A C 1
ATOM 847 O O . ASP A 1 109 ? 6.850 6.026 -9.168 1.00 92.12 109 ASP A O 1
ATOM 851 N N . PRO A 1 110 ? 5.451 6.830 -10.745 1.00 92.81 110 PRO A N 1
ATOM 852 C CA . PRO A 1 110 ? 4.722 7.900 -11.435 1.00 92.81 110 PRO 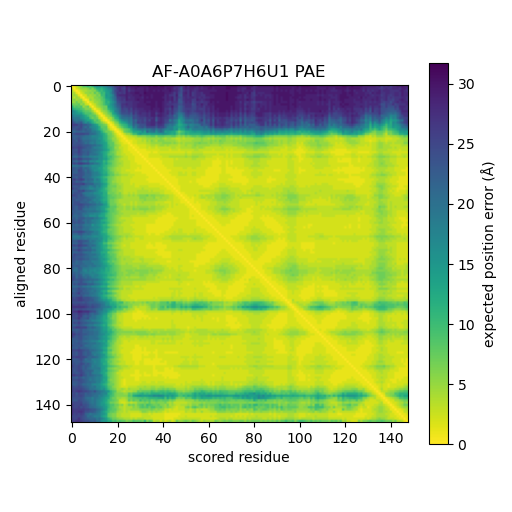A CA 1
ATOM 853 C C . PRO A 1 110 ? 3.736 8.629 -10.502 1.00 92.81 110 PRO A C 1
ATOM 855 O O . PRO A 1 110 ? 3.209 8.022 -9.571 1.00 92.81 110 PRO A O 1
ATOM 858 N N . ASP A 1 111 ? 3.456 9.909 -10.780 1.00 95.94 111 ASP A N 1
ATOM 859 C CA . ASP A 1 111 ? 2.474 10.712 -10.032 1.00 95.94 111 ASP A CA 1
ATOM 860 C C . ASP A 1 111 ? 1.047 10.219 -10.317 1.00 95.94 111 ASP A C 1
ATOM 862 O O . ASP A 1 111 ? 0.449 10.532 -11.352 1.00 95.94 111 ASP A O 1
ATOM 866 N N . VAL A 1 112 ? 0.520 9.373 -9.429 1.00 94.88 112 VAL A N 1
ATOM 867 C CA . VAL A 1 112 ? -0.805 8.767 -9.588 1.00 94.88 112 VAL A CA 1
ATOM 868 C C . VAL A 1 112 ? -1.457 8.462 -8.247 1.00 94.88 112 VAL A C 1
ATOM 870 O O . VAL A 1 112 ? -0.817 7.983 -7.313 1.00 94.88 112 VAL A O 1
ATOM 873 N N . THR A 1 113 ? -2.769 8.679 -8.178 1.00 96.12 113 THR A N 1
ATOM 874 C CA . THR A 1 113 ? -3.597 8.355 -7.013 1.00 96.12 113 THR A CA 1
ATOM 875 C C . THR A 1 113 ? -4.603 7.270 -7.368 1.00 96.12 113 THR A C 1
ATOM 877 O O . THR A 1 113 ? -5.325 7.395 -8.357 1.00 96.12 113 THR A O 1
ATOM 880 N N . ILE A 1 114 ? -4.684 6.221 -6.549 1.00 94.94 114 ILE A N 1
ATOM 881 C CA . ILE A 1 114 ? -5.626 5.109 -6.713 1.00 94.94 114 ILE A CA 1
ATOM 882 C C . ILE A 1 114 ? -6.319 4.765 -5.385 1.00 94.94 114 ILE A C 1
ATOM 884 O O . ILE A 1 114 ? -5.721 4.912 -4.317 1.00 94.94 114 ILE A O 1
ATOM 888 N N . PRO A 1 115 ? -7.563 4.258 -5.407 1.00 95.62 115 PRO A N 1
ATOM 88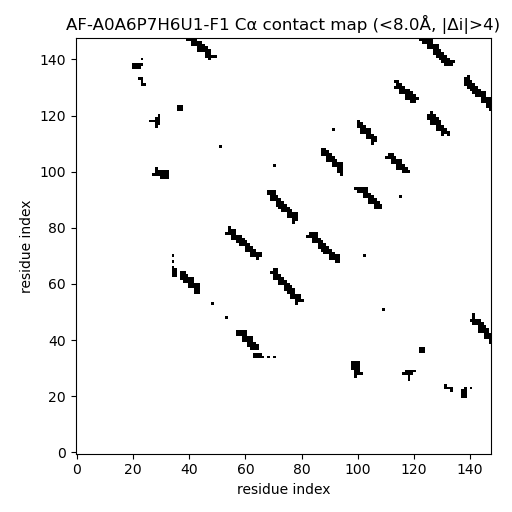9 C CA . PRO A 1 115 ? -8.145 3.630 -4.226 1.00 95.62 115 PRO A CA 1
ATOM 890 C C . PRO A 1 115 ? -7.412 2.317 -3.935 1.00 95.62 115 PRO A C 1
ATOM 892 O O . PRO A 1 115 ? -7.134 1.547 -4.851 1.00 95.62 115 PRO A O 1
ATOM 895 N N . TYR A 1 116 ? -7.115 2.029 -2.674 1.00 96.19 116 TYR A N 1
ATOM 896 C CA . TYR A 1 116 ? -6.473 0.781 -2.270 1.00 96.19 116 TYR A CA 1
ATOM 897 C C . TYR A 1 116 ? -7.061 0.280 -0.958 1.00 96.19 116 TYR A C 1
ATOM 899 O O . TYR A 1 116 ? -7.150 1.016 0.021 1.00 96.19 116 TYR A O 1
ATOM 907 N N . TRP A 1 117 ? -7.459 -0.982 -0.923 1.00 97.12 117 TRP A N 1
ATOM 908 C CA . TRP A 1 117 ? -8.098 -1.615 0.220 1.00 97.12 117 TRP A CA 1
ATOM 909 C C . TRP A 1 117 ? -7.304 -2.845 0.634 1.00 97.12 117 TRP A C 1
ATOM 911 O O . TRP A 1 117 ? -6.828 -3.602 -0.210 1.00 97.12 117 TRP A O 1
ATOM 921 N N . ILE A 1 118 ? -7.195 -3.088 1.935 1.00 97.81 118 ILE A N 1
ATOM 922 C CA . ILE A 1 118 ? -6.773 -4.389 2.455 1.00 97.81 118 ILE A CA 1
ATOM 923 C C . ILE A 1 118 ? -8.055 -5.157 2.750 1.00 97.81 118 ILE A C 1
ATOM 925 O O . ILE A 1 118 ? -8.779 -4.824 3.685 1.00 97.81 118 ILE A O 1
ATOM 929 N N . VAL A 1 119 ? -8.358 -6.162 1.932 1.00 97.69 119 VAL A N 1
ATOM 930 C CA . VAL A 1 119 ? -9.627 -6.914 1.997 1.00 97.69 119 VAL A CA 1
ATOM 931 C C . VAL A 1 119 ? -9.512 -8.189 2.836 1.00 97.69 119 VAL A C 1
ATOM 933 O O . VAL A 1 119 ? -10.514 -8.797 3.198 1.00 97.69 119 VAL A O 1
ATOM 936 N N . GLY A 1 120 ? -8.289 -8.583 3.197 1.00 97.94 120 GLY A N 1
ATOM 937 C CA . GLY A 1 120 ? -8.037 -9.672 4.135 1.00 97.94 120 GLY A CA 1
ATOM 938 C C . GLY A 1 120 ? -6.590 -9.689 4.605 1.00 97.94 120 GLY A C 1
ATOM 939 O O . GLY A 1 120 ? -5.674 -9.546 3.801 1.00 97.94 120 GLY A O 1
ATOM 940 N N . THR A 1 121 ? -6.368 -9.868 5.904 1.00 98.25 121 THR A N 1
ATOM 941 C CA . THR A 1 121 ? -5.038 -10.089 6.481 1.00 98.25 121 THR A CA 1
ATOM 942 C C . THR A 1 121 ? -5.167 -10.725 7.861 1.00 98.25 121 THR A C 1
ATOM 944 O O . THR A 1 121 ? -6.130 -10.470 8.583 1.00 98.25 121 THR A O 1
ATOM 947 N N . ASP A 1 122 ? -4.189 -11.540 8.246 1.00 97.88 122 ASP A N 1
ATOM 948 C CA . ASP A 1 122 ? -3.985 -11.961 9.638 1.00 97.88 122 ASP A CA 1
ATOM 949 C C . ASP A 1 122 ? -2.791 -11.253 10.297 1.00 97.88 122 ASP A C 1
ATOM 951 O O . ASP A 1 122 ? -2.292 -11.693 11.337 1.00 97.88 122 ASP A O 1
ATOM 955 N N . TYR A 1 123 ? -2.329 -10.166 9.667 1.00 98.06 123 TYR A N 1
ATOM 956 C CA . TYR A 1 123 ? -1.240 -9.277 10.076 1.00 98.06 123 TYR A CA 1
ATOM 957 C C . TYR A 1 123 ? 0.168 -9.889 10.074 1.00 98.06 123 TYR A C 1
ATOM 959 O O . TYR A 1 123 ? 1.149 -9.148 10.130 1.00 98.06 123 TYR A O 1
ATOM 967 N N . ASN A 1 124 ? 0.285 -11.218 9.985 1.00 96.94 124 ASN A N 1
ATOM 968 C CA . ASN A 1 124 ? 1.539 -11.931 10.238 1.00 96.94 124 ASN A CA 1
ATOM 969 C C . ASN A 1 124 ? 1.954 -12.894 9.128 1.00 96.94 124 ASN A C 1
ATOM 971 O O . ASN A 1 124 ? 3.118 -13.276 9.077 1.00 96.94 124 ASN A O 1
ATOM 975 N N . ARG A 1 125 ? 1.026 -13.358 8.286 1.00 97.38 125 ARG A N 1
ATOM 976 C CA . ARG A 1 125 ? 1.319 -14.389 7.280 1.00 97.38 125 ARG A CA 1
ATOM 977 C C . ARG A 1 125 ? 0.820 -14.023 5.901 1.00 97.38 125 ARG A C 1
ATOM 979 O O . ARG A 1 125 ? 1.501 -14.350 4.936 1.00 97.38 125 ARG A O 1
ATOM 986 N N . TYR A 1 126 ? -0.340 -13.380 5.796 1.00 98.06 126 TYR A N 1
ATOM 987 C CA . TYR A 1 126 ? -0.891 -13.001 4.499 1.00 98.06 126 TYR A CA 1
ATOM 988 C C . TYR A 1 126 ? -1.560 -11.626 4.515 1.00 98.06 126 TYR A C 1
ATOM 990 O O . TYR A 1 126 ? -2.056 -11.165 5.546 1.00 98.06 126 TYR A O 1
ATOM 998 N N . SER A 1 127 ? -1.599 -10.994 3.348 1.00 98.31 127 SER A N 1
ATOM 999 C CA . SER A 1 127 ? -2.405 -9.810 3.069 1.00 98.31 127 SER A CA 1
ATOM 1000 C C . SER A 1 127 ? -2.927 -9.875 1.638 1.00 98.31 127 SER A C 1
ATOM 1002 O O . SER A 1 127 ? -2.215 -10.311 0.734 1.00 98.31 127 SER A O 1
ATOM 1004 N N . VAL A 1 128 ? -4.171 -9.456 1.434 1.00 98.12 128 VAL A N 1
ATOM 1005 C CA . VAL A 1 128 ? -4.785 -9.299 0.117 1.00 98.12 128 VAL A CA 1
ATOM 1006 C C . VAL A 1 128 ? -5.124 -7.827 -0.065 1.00 98.12 128 VAL A C 1
ATOM 1008 O O . VAL A 1 128 ? -6.018 -7.292 0.595 1.00 98.12 128 VAL A O 1
ATOM 1011 N N . GLY A 1 129 ? -4.375 -7.177 -0.948 1.00 97.06 129 GLY A N 1
ATOM 1012 C CA . GLY A 1 129 ? -4.638 -5.829 -1.425 1.00 97.06 129 GLY A CA 1
ATOM 1013 C C . GLY A 1 129 ? -5.597 -5.849 -2.605 1.00 97.06 129 GLY A C 1
ATOM 1014 O O . GLY A 1 129 ? -5.513 -6.736 -3.454 1.00 97.06 129 GLY A O 1
ATOM 1015 N N . PHE A 1 130 ? -6.475 -4.860 -2.677 1.00 95.81 130 PHE A N 1
ATOM 1016 C CA . PHE A 1 130 ? -7.443 -4.698 -3.749 1.00 95.81 130 PHE A CA 1
ATOM 1017 C C . PHE A 1 130 ? -7.534 -3.231 -4.164 1.00 95.81 130 PHE A C 1
ATOM 1019 O O . PHE A 1 130 ? -7.551 -2.341 -3.323 1.00 95.81 130 PHE A O 1
ATOM 1026 N N . SER A 1 131 ? -7.633 -2.974 -5.459 1.00 94.06 131 SER A N 1
ATOM 1027 C CA . SER A 1 131 ? -7.930 -1.660 -6.019 1.00 94.06 131 SER A CA 1
ATOM 1028 C C . SER A 1 131 ? -8.953 -1.833 -7.125 1.00 94.06 131 SER A C 1
ATOM 1030 O O . SER A 1 131 ? -8.842 -2.758 -7.934 1.00 94.06 131 SER A O 1
ATOM 1032 N N . CYS A 1 132 ? -9.943 -0.949 -7.162 1.00 92.19 132 CYS A N 1
ATOM 1033 C CA . CYS A 1 132 ? -10.860 -0.865 -8.280 1.00 92.19 132 CYS A CA 1
ATOM 1034 C C . CYS A 1 132 ? -11.256 0.579 -8.537 1.00 92.19 132 CYS A C 1
ATOM 1036 O O . CYS A 1 132 ? -11.599 1.303 -7.603 1.00 92.19 132 CYS A O 1
ATOM 1038 N N . TYR A 1 133 ? -11.222 0.980 -9.801 1.00 89.56 133 TYR A N 1
ATOM 1039 C CA . TYR A 1 133 ? -11.716 2.276 -10.239 1.00 89.56 133 TYR A CA 1
ATOM 1040 C C . TYR A 1 133 ? -12.244 2.196 -11.672 1.00 89.56 133 TYR A C 1
ATOM 1042 O O . TYR A 1 133 ? -11.777 1.401 -12.495 1.00 89.56 133 TYR A O 1
ATOM 1050 N N . GLU A 1 134 ? -13.253 3.017 -11.944 1.00 87.62 134 GLU A N 1
ATOM 1051 C CA . GLU A 1 134 ? -13.929 3.103 -13.237 1.00 87.62 134 GLU A CA 1
ATOM 1052 C C . GLU A 1 134 ? -13.188 4.092 -14.155 1.00 87.62 134 GLU A C 1
ATOM 1054 O O . GLU A 1 134 ? -12.675 5.119 -13.704 1.00 87.62 134 GLU A O 1
ATOM 1059 N N . ARG A 1 135 ? -13.120 3.765 -15.445 1.00 79.25 135 ARG A N 1
ATOM 1060 C CA . ARG A 1 135 ? -12.597 4.585 -16.543 1.00 79.25 135 ARG A CA 1
ATOM 1061 C C . ARG A 1 135 ? -13.623 4.626 -17.677 1.00 79.25 135 ARG A C 1
ATOM 1063 O O . ARG A 1 135 ? -14.542 3.812 -17.719 1.00 79.25 135 ARG A O 1
ATOM 1070 N N . ASP A 1 136 ? -13.431 5.537 -18.628 1.00 76.94 136 ASP A N 1
ATOM 1071 C CA . ASP A 1 136 ? -14.312 5.677 -19.798 1.00 76.94 136 ASP A CA 1
ATOM 1072 C C . ASP A 1 136 ? -14.390 4.397 -20.658 1.00 76.94 136 ASP A C 1
ATOM 1074 O O . ASP A 1 136 ? -15.388 4.166 -21.340 1.00 76.94 136 ASP A O 1
ATOM 1078 N N . ASP A 1 137 ? -13.350 3.558 -20.624 1.00 75.50 137 ASP A N 1
ATOM 1079 C CA . ASP A 1 137 ? -13.213 2.315 -21.388 1.00 75.50 137 ASP A CA 1
ATOM 1080 C C . ASP A 1 137 ? -13.485 1.036 -20.571 1.00 75.50 137 ASP A C 1
ATOM 1082 O O . ASP A 1 137 ? -13.393 -0.067 -21.115 1.00 75.50 137 ASP A O 1
ATOM 1086 N N . GLY A 1 138 ? -13.855 1.158 -19.290 1.00 80.06 138 GLY A N 1
ATOM 1087 C CA . GLY A 1 138 ? -14.219 0.025 -18.438 1.00 80.06 138 GLY A CA 1
ATOM 1088 C C . GLY A 1 138 ? -13.711 0.135 -17.001 1.00 80.06 138 GLY A C 1
ATOM 1089 O O . GLY A 1 138 ? -13.464 1.216 -16.478 1.00 80.06 138 GLY A O 1
ATOM 1090 N N . VAL A 1 139 ? -13.564 -1.007 -16.331 1.00 82.69 139 VAL A N 1
ATOM 1091 C CA . VAL A 1 139 ? -13.129 -1.081 -14.929 1.00 82.69 139 VAL A CA 1
ATOM 1092 C C . VAL A 1 139 ? -11.712 -1.621 -14.845 1.00 82.69 139 VAL A C 1
ATOM 1094 O O . VAL A 1 139 ? -11.398 -2.665 -15.415 1.00 82.69 139 VAL A O 1
ATOM 1097 N N . THR A 1 140 ? -10.858 -0.942 -14.082 1.00 83.06 140 THR A N 1
ATOM 1098 C CA . THR A 1 140 ? -9.540 -1.476 -13.726 1.00 83.06 140 THR A CA 1
ATOM 1099 C C . THR A 1 140 ? -9.613 -2.122 -12.357 1.00 83.06 140 THR A C 1
ATOM 1101 O O . THR A 1 140 ? -9.972 -1.460 -11.388 1.00 83.06 140 THR A O 1
ATOM 1104 N N . LEU A 1 141 ? -9.248 -3.402 -12.281 1.00 82.81 141 LEU A N 1
ATOM 1105 C CA . LEU A 1 141 ? -9.163 -4.161 -11.040 1.00 82.81 141 LEU A CA 1
ATOM 1106 C C . LEU A 1 141 ? -7.735 -4.645 -10.836 1.00 82.81 141 LEU A C 1
ATOM 1108 O O . LEU A 1 141 ? -7.156 -5.294 -11.705 1.00 82.81 141 LEU A O 1
ATOM 1112 N N . VAL A 1 142 ? -7.196 -4.374 -9.653 1.00 85.88 142 VAL A N 1
ATOM 1113 C CA . VAL A 1 142 ? -5.904 -4.898 -9.217 1.00 85.88 142 VAL A CA 1
ATOM 1114 C C . VAL A 1 142 ? -6.125 -5.662 -7.924 1.00 85.88 142 VAL A C 1
ATOM 1116 O O . VAL A 1 142 ? -6.753 -5.170 -6.992 1.00 85.88 142 VAL A O 1
ATOM 1119 N N . THR A 1 143 ? -5.619 -6.886 -7.856 1.00 87.38 143 THR A N 1
ATOM 1120 C CA . THR A 1 143 ? -5.510 -7.637 -6.602 1.00 87.38 143 THR A CA 1
ATOM 1121 C C . THR A 1 143 ? -4.074 -8.086 -6.447 1.00 87.38 143 THR A C 1
ATOM 1123 O O . THR A 1 143 ? -3.472 -8.544 -7.416 1.00 87.38 143 THR A O 1
ATOM 1126 N N . SER A 1 144 ? -3.540 -7.954 -5.238 1.00 92.50 144 SER A N 1
ATOM 1127 C CA . SER A 1 144 ? -2.175 -8.342 -4.895 1.00 92.50 144 SER A CA 1
ATOM 1128 C C . SER A 1 144 ? -2.197 -9.191 -3.627 1.00 92.50 144 SER A C 1
ATOM 1130 O O . SER A 1 144 ? -2.727 -8.776 -2.594 1.00 92.50 144 SER A O 1
ATOM 1132 N N . CYS A 1 145 ? -1.646 -10.398 -3.713 1.00 96.62 145 CYS A N 1
ATOM 1133 C CA . CYS A 1 145 ? -1.517 -11.338 -2.608 1.00 96.62 145 CYS A CA 1
ATOM 1134 C C . CYS A 1 145 ? -0.095 -11.274 -2.064 1.00 96.62 145 CYS A C 1
ATOM 1136 O O . CYS A 1 145 ? 0.865 -11.526 -2.792 1.00 96.62 145 CYS A O 1
ATOM 1138 N N . LYS A 1 146 ? 0.040 -10.984 -0.774 1.00 97.25 146 LYS A N 1
ATOM 1139 C CA . LYS A 1 146 ? 1.318 -10.766 -0.100 1.00 97.25 146 LYS A CA 1
ATOM 1140 C C . LYS A 1 146 ? 1.495 -11.717 1.072 1.00 97.25 146 LYS A C 1
ATOM 1142 O O . LYS A 1 146 ? 0.522 -12.109 1.716 1.00 97.25 146 LYS A O 1
ATOM 1147 N N . LYS A 1 147 ? 2.748 -12.036 1.374 1.00 96.94 147 LYS A N 1
ATOM 1148 C CA . LYS A 1 147 ? 3.193 -12.742 2.573 1.00 96.94 147 LYS A CA 1
ATOM 1149 C C . LYS A 1 147 ? 4.149 -11.854 3.363 1.00 96.94 147 LYS A C 1
ATOM 1151 O O . LYS A 1 147 ? 4.935 -11.132 2.764 1.00 96.94 147 LYS A O 1
ATOM 1156 N N . LYS A 1 148 ? 4.076 -11.932 4.687 1.00 92.12 148 LYS A N 1
ATOM 1157 C CA . LYS A 1 148 ? 5.034 -11.289 5.590 1.00 92.12 148 LYS A CA 1
ATOM 1158 C C . LYS A 1 148 ? 6.259 -12.177 5.817 1.00 92.12 148 LYS A C 1
ATOM 1160 O O . LYS A 1 148 ? 6.080 -13.423 5.857 1.00 92.12 148 LYS A O 1
#

Foldseek 3Di:
DVVVVVVVVVPPPPPPPDPQDQDDDPAFAAALDDQQLQAAKKFWDDKDDDPVQPQWDRWIWGWHADPQRKIWIWIWTARNVPRDIDIWTKIWDDPPPGNGQWTFIATVVVGDTFIKGFRDDPSAFKTWIWTWDADPVGIDIMIIIITD

Solvent-accessible surface area (backbone atoms only — not comparable to full-atom values): 8249 Å² total; per-residue (Å²): 130,66,70,67,60,60,60,60,64,74,65,67,72,82,77,77,82,68,80,88,50,86,60,73,75,95,72,68,34,32,66,76,57,56,40,72,57,52,36,44,60,34,36,59,78,49,67,47,81,48,85,96,56,57,64,52,40,84,40,34,33,41,33,46,34,46,97,88,45,40,33,37,36,46,31,37,28,32,30,72,88,79,72,43,81,48,69,40,47,34,45,20,48,52,48,82,87,73,47,30,33,33,24,49,30,34,29,71,63,70,78,47,76,44,55,38,26,38,57,41,66,76,53,63,56,39,36,32,38,38,30,56,48,80,52,99,89,43,52,51,66,38,43,36,36,29,32,84

Secondary structure 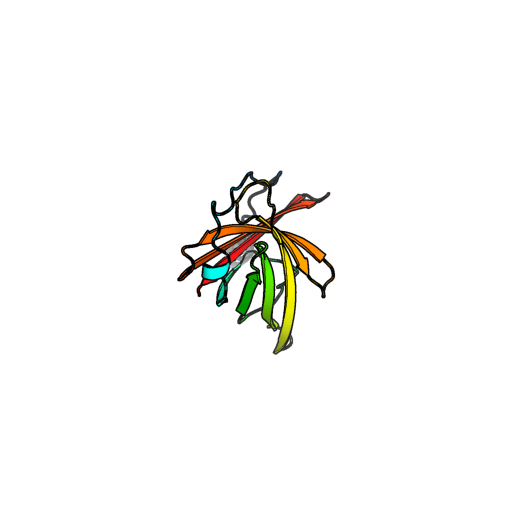(DSSP, 8-state):
--HHHHHHGGG----------SS----PPPBT--HHHH-EEEEEEEE---GGGTTEEEEEEEEEE-TT--EEEEEEEEETTT--EEEEEEEEEE-TTT-BSEEEEEEETTEEEEEEEEEEE-SSS-EEEEEEEEETTEEEEEEEEEE-

Mean predicted aligned error: 7.74 Å

InterPro domains:
  IPR000566 Lipocalin/cytosolic fatty-acid binding domain [PF08212] (38-128)
  IPR003057 Invertebrate colouration protein [PR01273] (31-47)
  IPR003057 Invertebrate colouration protein [PR01273] (49-61)
  IPR003057 Invertebrate colouration protein [PR01273] (118-132)
  IPR012674 Calycin [G3DSA:2.40.128.20] (9-145)
  IPR012674 Calycin [SSF50814] (22-140)
  IPR022271 Lipocalin, ApoD type [PIRSF036893] (4-132)

Radius of gyration: 18.55 Å; Cα contacts (8 Å, |Δi|>4): 311; chains: 1; bounding box: 36×46×59 Å

Organism: NCBI:txid50390

pLDDT: mean 88.55, std 14.75, range [47.34, 98.56]

Nearest PDB structures (foldseek):
  7l5l-assembly2_B  TM=7.559E-01  e=1.346E-06  Escherichia coli
  6ubo-assembly1_B  TM=7.972E-01  e=1.160E-05  Escherichia coli K-12
  2aco-assembly1_B  TM=7.704E-01  e=1.221E-05  Escherichia coli
  7l5m-assembly1_A  TM=8.596E-01  e=7.018E-04  Escherichia coli
  6ukk-assembly1_A-2  TM=6.662E-01  e=6.633E-05  Escherichia coli